Protein AF-A0A317DDG3-F1 (afdb_monomer_lite)

Organism: NCBI:txid2202420

pLDDT: mean 89.99, std 10.77, range [60.16, 98.25]

Foldseek 3Di:
DVVVVVVCCVVPNPDDPVVVVVVVVVVVVVVVVVVLVCQLVCCCPVVVHDNVVSCVVSVVVVVCVVVCVVVVD

InterPro domains:
  IPR036259 MFS transporter superfamily [SSF103473] (18-73)

Structure (mmCIF, N/CA/C/O backbone):
data_AF-A0A317DDG3-F1
#
_entry.id   AF-A0A317DDG3-F1
#
loop_
_atom_site.group_PDB
_atom_site.id
_atom_site.type_symbol
_atom_site.label_atom_id
_atom_site.label_alt_id
_atom_site.label_comp_id
_atom_site.label_asym_id
_atom_site.label_entity_id
_atom_site.label_seq_id
_atom_site.pdbx_PDB_ins_code
_atom_site.Cartn_x
_atom_site.Cartn_y
_atom_site.Cartn_z
_atom_site.occupancy
_atom_site.B_iso_or_equiv
_atom_site.auth_seq_id
_atom_site.auth_comp_id
_atom_site.auth_asym_id
_atom_site.auth_atom_id
_atom_site.pdbx_PDB_model_num
ATOM 1 N N . MET A 1 1 ? -6.812 -1.723 -36.935 1.00 60.16 1 MET A N 1
ATOM 2 C CA . MET A 1 1 ? -5.826 -2.719 -36.437 1.00 60.16 1 MET A CA 1
ATOM 3 C C . MET A 1 1 ? -4.355 -2.346 -36.690 1.00 60.16 1 MET A C 1
ATOM 5 O O . MET A 1 1 ? -3.560 -2.505 -35.775 1.00 60.16 1 MET A O 1
ATOM 9 N N . ARG A 1 2 ? -3.956 -1.824 -37.867 1.00 61.00 2 ARG A N 1
ATOM 10 C CA . ARG A 1 2 ? -2.544 -1.449 -38.152 1.00 61.00 2 ARG A CA 1
ATOM 11 C C . ARG A 1 2 ? -2.005 -0.285 -37.301 1.00 61.00 2 ARG A C 1
ATOM 13 O O . ARG A 1 2 ? -0.841 -0.317 -36.927 1.00 61.00 2 ARG A O 1
ATOM 20 N N . GLY A 1 3 ? -2.853 0.690 -36.957 1.00 70.25 3 GLY A N 1
ATOM 21 C CA . GLY A 1 3 ? -2.474 1.807 -36.079 1.00 70.25 3 GLY A CA 1
ATOM 22 C C . GLY A 1 3 ? -2.150 1.368 -34.648 1.00 70.25 3 GLY A C 1
ATOM 23 O O . GLY A 1 3 ? -1.149 1.800 -34.095 1.00 70.25 3 GLY A O 1
ATOM 24 N N . LEU A 1 4 ? -2.926 0.423 -34.099 1.00 72.25 4 LEU A N 1
ATOM 25 C CA . LEU A 1 4 ? -2.700 -0.122 -32.759 1.00 72.25 4 LEU A CA 1
ATOM 26 C C . LEU A 1 4 ? -1.342 -0.833 -32.687 1.00 72.25 4 LEU A C 1
ATOM 28 O O . LEU A 1 4 ? -0.531 -0.534 -31.826 1.00 72.25 4 LEU A O 1
ATOM 32 N N . ARG A 1 5 ? -1.040 -1.706 -33.654 1.00 67.75 5 ARG A N 1
ATOM 33 C CA . ARG A 1 5 ? 0.235 -2.437 -33.676 1.00 67.75 5 ARG A CA 1
ATOM 34 C C . ARG A 1 5 ? 1.456 -1.518 -33.801 1.00 67.75 5 ARG A C 1
ATOM 36 O O . ARG A 1 5 ? 2.492 -1.839 -33.239 1.00 67.75 5 ARG A O 1
ATOM 43 N N . ARG A 1 6 ? 1.332 -0.393 -34.517 1.00 72.56 6 ARG A N 1
ATOM 44 C CA . ARG A 1 6 ? 2.395 0.615 -34.654 1.00 72.56 6 ARG A CA 1
ATOM 45 C C . ARG A 1 6 ? 2.588 1.399 -33.358 1.00 72.56 6 ARG A C 1
ATOM 47 O O . ARG A 1 6 ? 3.698 1.454 -32.866 1.00 72.56 6 ARG A O 1
ATOM 54 N N . TRP A 1 7 ? 1.496 1.844 -32.738 1.00 74.06 7 TRP A N 1
ATOM 55 C CA . TRP A 1 7 ? 1.523 2.504 -31.431 1.00 74.06 7 TRP A CA 1
ATOM 56 C C . TRP A 1 7 ? 2.135 1.624 -30.334 1.00 74.06 7 TRP A C 1
ATOM 58 O O . TRP A 1 7 ? 2.983 2.087 -29.580 1.00 74.06 7 TRP A O 1
ATOM 68 N N . TRP A 1 8 ? 1.772 0.338 -30.278 1.00 70.19 8 TRP A N 1
ATOM 69 C CA . TRP A 1 8 ? 2.403 -0.617 -29.362 1.00 70.19 8 TRP A CA 1
ATOM 70 C C . TRP A 1 8 ? 3.893 -0.787 -29.668 1.00 70.19 8 TRP A C 1
ATOM 72 O O . TRP A 1 8 ? 4.694 -0.834 -28.748 1.00 70.19 8 TRP A O 1
ATOM 82 N N . HIS A 1 9 ? 4.290 -0.838 -30.939 1.00 71.31 9 HIS A N 1
ATOM 83 C CA . HIS A 1 9 ? 5.699 -0.960 -31.311 1.00 71.31 9 HIS A CA 1
ATOM 84 C C . HIS A 1 9 ? 6.509 0.321 -31.041 1.00 71.31 9 HIS A C 1
ATOM 86 O O . HIS A 1 9 ? 7.689 0.220 -30.731 1.00 71.31 9 HIS A O 1
ATOM 92 N N . ASP A 1 10 ? 5.890 1.498 -31.112 1.00 72.56 10 ASP A N 1
ATOM 93 C CA . ASP A 1 10 ? 6.525 2.783 -30.789 1.00 72.56 10 ASP A CA 1
ATOM 94 C C . ASP A 1 10 ? 6.587 3.019 -29.265 1.00 72.56 10 ASP A C 1
ATOM 96 O O . ASP A 1 10 ? 7.518 3.646 -28.771 1.00 72.56 10 ASP A O 1
ATOM 100 N N . THR A 1 11 ? 5.617 2.491 -28.506 1.00 71.38 11 THR A N 1
ATOM 101 C CA . THR A 1 11 ? 5.530 2.645 -27.038 1.00 71.38 11 THR A CA 1
ATOM 102 C C . THR A 1 11 ? 6.307 1.561 -26.285 1.00 71.38 11 THR A C 1
ATOM 104 O O . THR A 1 11 ? 6.830 1.801 -25.201 1.00 71.38 11 THR A O 1
ATOM 107 N N . ALA A 1 12 ? 6.357 0.349 -26.837 1.00 73.81 12 ALA A N 1
ATOM 108 C CA . ALA A 1 12 ? 6.875 -0.848 -26.175 1.00 73.81 12 ALA A CA 1
ATOM 109 C C . ALA A 1 12 ? 8.028 -1.520 -26.949 1.00 73.81 12 ALA A C 1
ATOM 111 O O . ALA A 1 12 ? 8.719 -2.382 -26.401 1.00 73.81 12 ALA A O 1
ATOM 112 N N . GLY A 1 13 ? 8.252 -1.157 -28.216 1.00 71.00 13 GLY A N 1
ATOM 113 C CA . GLY A 1 13 ? 9.361 -1.680 -29.013 1.00 71.00 13 GLY A CA 1
ATOM 114 C C . GLY A 1 13 ? 10.673 -0.974 -28.674 1.00 71.00 13 GLY A C 1
ATOM 115 O O . GLY A 1 13 ? 10.734 0.247 -28.604 1.00 71.00 13 GLY A O 1
ATOM 116 N N . GLY A 1 14 ? 11.733 -1.758 -28.457 1.00 77.69 14 GLY A N 1
ATOM 117 C CA . GLY A 1 14 ? 13.063 -1.261 -28.070 1.00 77.69 14 GLY A CA 1
ATOM 118 C C . GLY A 1 14 ? 13.425 -1.478 -26.595 1.00 77.69 14 GLY A C 1
ATOM 119 O O . GLY A 1 14 ? 14.569 -1.247 -26.213 1.00 77.69 14 GLY A O 1
ATOM 120 N N . LEU A 1 15 ? 12.492 -1.969 -25.773 1.00 85.19 15 LEU A N 1
ATOM 121 C CA . LEU A 1 15 ? 12.733 -2.301 -24.365 1.00 85.19 15 LEU A CA 1
ATOM 122 C C . LEU A 1 15 ? 13.326 -3.714 -24.219 1.00 85.19 15 LEU A C 1
ATOM 124 O O . LEU A 1 15 ? 12.936 -4.641 -24.929 1.00 85.19 15 LEU A O 1
ATOM 128 N N . THR A 1 16 ? 14.273 -3.888 -23.291 1.00 89.81 16 THR A N 1
ATOM 129 C CA . THR A 1 16 ? 14.958 -5.173 -23.061 1.00 89.81 16 THR A CA 1
ATOM 130 C C . THR A 1 16 ? 14.022 -6.218 -22.447 1.00 89.81 16 THR A C 1
ATOM 132 O O . THR A 1 16 ? 13.037 -5.885 -21.792 1.00 89.81 16 THR A O 1
ATOM 135 N N . ALA A 1 17 ? 14.347 -7.508 -22.586 1.00 88.75 17 ALA A N 1
ATOM 136 C CA . ALA A 1 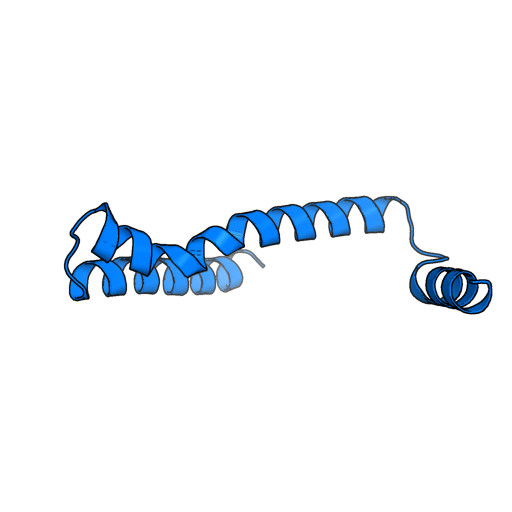17 ? 13.594 -8.572 -21.910 1.00 88.75 17 ALA A CA 1
ATOM 137 C C . ALA A 1 17 ? 13.536 -8.361 -20.382 1.00 88.75 17 ALA A C 1
ATOM 139 O O . ALA A 1 17 ? 12.498 -8.586 -19.764 1.00 88.75 17 ALA A O 1
ATOM 140 N N . THR A 1 18 ? 14.619 -7.851 -19.783 1.00 93.75 18 THR A N 1
ATOM 141 C CA . THR A 1 18 ? 14.698 -7.512 -18.353 1.00 93.75 18 THR A CA 1
ATOM 142 C C . THR A 1 18 ? 13.638 -6.499 -17.931 1.00 9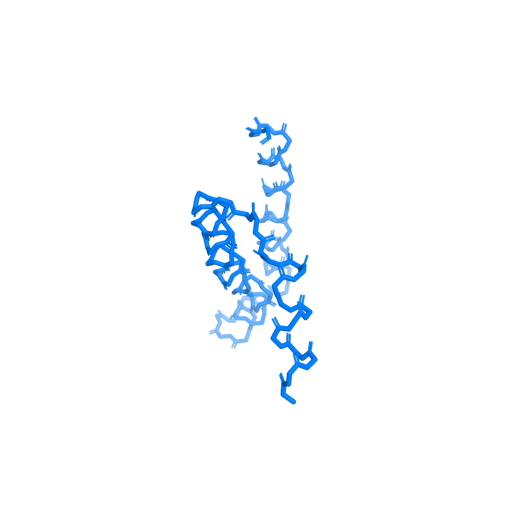3.75 18 THR A C 1
ATOM 144 O O . THR A 1 18 ? 13.039 -6.663 -16.870 1.00 93.75 18 THR A O 1
ATOM 147 N N . PHE A 1 19 ? 13.361 -5.486 -18.760 1.00 92.50 19 PHE A N 1
ATOM 148 C CA . PHE A 1 19 ? 12.291 -4.527 -18.483 1.00 92.50 19 PHE A CA 1
ATOM 149 C C . PHE A 1 19 ? 10.950 -5.241 -18.301 1.00 92.50 19 PHE A C 1
ATOM 151 O O . PHE A 1 19 ? 10.262 -5.008 -17.312 1.00 92.50 19 PHE A O 1
ATOM 158 N N . TRP A 1 20 ? 10.601 -6.151 -19.212 1.00 92.62 20 TRP A N 1
ATOM 159 C CA . TRP A 1 20 ? 9.319 -6.856 -19.165 1.00 92.62 20 TRP A CA 1
ATOM 160 C C . TRP A 1 20 ? 9.198 -7.784 -17.960 1.00 92.62 20 TRP A C 1
ATOM 162 O O . TRP A 1 20 ? 8.127 -7.852 -17.354 1.00 92.62 20 TRP A O 1
ATOM 172 N N . TYR A 1 21 ? 10.294 -8.427 -17.552 1.00 94.69 21 TYR A N 1
ATOM 173 C CA . TYR A 1 21 ? 10.323 -9.196 -16.308 1.00 94.69 21 TYR A CA 1
ATOM 174 C C . TYR A 1 21 ? 10.044 -8.310 -15.092 1.00 94.69 21 TYR A C 1
ATOM 176 O O . TYR A 1 21 ? 9.122 -8.599 -14.329 1.00 94.69 21 TYR A O 1
ATOM 184 N N . LEU A 1 22 ? 10.766 -7.198 -14.938 1.00 95.12 22 LEU A N 1
ATOM 185 C CA . LEU A 1 22 ? 10.559 -6.275 -13.817 1.00 95.12 22 LEU A CA 1
ATOM 186 C C . LEU A 1 22 ? 9.161 -5.652 -13.835 1.00 95.12 22 LEU A C 1
ATOM 188 O O . LEU A 1 22 ? 8.504 -5.576 -12.799 1.00 95.12 22 LEU A O 1
ATOM 192 N N . TRP A 1 23 ? 8.678 -5.260 -15.011 1.00 94.81 23 TRP A N 1
ATOM 193 C CA . TRP A 1 23 ? 7.351 -4.681 -15.185 1.00 94.81 23 TRP A CA 1
ATOM 194 C C . TRP A 1 23 ? 6.245 -5.671 -14.806 1.00 94.81 23 TRP A C 1
ATOM 196 O O . TRP A 1 23 ? 5.328 -5.316 -14.066 1.00 94.81 23 TRP A O 1
ATOM 206 N N . SER A 1 24 ? 6.357 -6.934 -15.230 1.00 96.19 24 SER A N 1
ATOM 207 C CA . SER A 1 24 ? 5.417 -7.979 -14.809 1.00 96.19 24 SER A CA 1
ATOM 208 C C . SER A 1 24 ? 5.486 -8.251 -13.304 1.00 96.19 24 SER A C 1
ATOM 210 O O . SER A 1 24 ? 4.446 -8.386 -12.662 1.00 96.19 24 SER A O 1
ATOM 212 N N . GLY A 1 25 ? 6.686 -8.250 -12.713 1.00 96.50 25 GLY A N 1
ATOM 213 C CA . GLY A 1 25 ? 6.868 -8.398 -11.270 1.00 96.50 25 GLY A CA 1
ATOM 214 C C . GLY A 1 25 ? 6.206 -7.259 -10.496 1.00 96.50 25 GLY A C 1
ATOM 215 O O . GLY A 1 25 ? 5.517 -7.497 -9.504 1.00 96.50 25 GLY A O 1
ATOM 216 N N . LEU A 1 26 ? 6.329 -6.028 -10.996 1.00 95.50 26 LEU A N 1
ATOM 217 C CA . LEU A 1 26 ? 5.655 -4.863 -10.435 1.00 95.50 26 LEU A CA 1
ATOM 218 C C . LEU A 1 26 ? 4.131 -4.975 -10.561 1.00 95.50 26 LEU A C 1
ATOM 220 O O . LEU A 1 26 ? 3.423 -4.678 -9.601 1.00 95.50 26 LEU A O 1
ATOM 224 N N . LEU A 1 27 ? 3.613 -5.440 -11.702 1.00 96.31 27 LEU A N 1
ATOM 225 C CA . LEU A 1 27 ? 2.179 -5.689 -11.857 1.00 96.31 27 LEU A CA 1
ATOM 226 C C . LEU A 1 27 ? 1.661 -6.718 -10.855 1.00 96.31 27 LEU A C 1
ATOM 228 O O . LEU A 1 27 ? 0.645 -6.469 -10.211 1.00 96.31 27 LEU A O 1
ATOM 232 N N . ILE A 1 28 ? 2.355 -7.846 -10.698 1.00 96.38 28 ILE A N 1
ATOM 233 C CA . ILE A 1 28 ? 1.983 -8.888 -9.732 1.00 96.38 28 ILE A CA 1
ATOM 234 C C . ILE A 1 28 ? 2.000 -8.311 -8.313 1.00 96.38 28 ILE A C 1
ATOM 236 O O . ILE A 1 28 ? 1.048 -8.502 -7.555 1.00 96.38 28 ILE A O 1
ATOM 240 N N . ASN A 1 29 ? 3.038 -7.543 -7.970 1.00 94.12 29 ASN A N 1
ATOM 241 C CA . ASN A 1 29 ? 3.135 -6.863 -6.681 1.00 94.12 29 ASN A CA 1
ATOM 242 C C . ASN A 1 29 ? 1.936 -5.928 -6.435 1.00 94.12 29 ASN A C 1
ATOM 244 O O . ASN A 1 29 ? 1.338 -5.958 -5.360 1.00 94.12 29 ASN A O 1
ATOM 248 N N . ARG A 1 30 ? 1.534 -5.142 -7.440 1.00 93.62 30 ARG A N 1
ATOM 249 C CA . ARG A 1 30 ? 0.392 -4.219 -7.338 1.00 93.62 30 ARG A CA 1
ATOM 250 C C . ARG A 1 30 ? -0.949 -4.941 -7.281 1.00 93.62 30 ARG A C 1
ATOM 252 O O . ARG A 1 30 ? -1.818 -4.520 -6.523 1.00 93.62 30 ARG A O 1
ATOM 259 N N . ALA A 1 31 ? -1.102 -6.039 -8.016 1.00 95.69 31 ALA A N 1
ATOM 260 C CA . ALA A 1 31 ? -2.287 -6.885 -7.942 1.00 95.69 31 ALA A CA 1
ATOM 261 C C . ALA A 1 31 ? -2.463 -7.481 -6.536 1.00 95.69 31 ALA A C 1
ATOM 263 O O . ALA A 1 31 ? -3.566 -7.459 -6.000 1.00 95.69 31 ALA A O 1
ATOM 264 N N . GLY A 1 32 ? -1.379 -7.934 -5.896 1.00 91.69 32 GLY A N 1
ATOM 265 C CA . GLY A 1 32 ? -1.415 -8.383 -4.500 1.00 91.69 32 GLY A CA 1
ATOM 266 C C . GLY A 1 32 ? -1.753 -7.254 -3.522 1.00 91.69 32 GLY A C 1
ATOM 267 O O . GLY A 1 32 ? -2.599 -7.420 -2.643 1.00 91.69 32 GLY A O 1
ATOM 268 N N . ALA A 1 33 ? -1.156 -6.074 -3.712 1.00 91.81 33 ALA A N 1
ATOM 269 C CA . ALA A 1 33 ? -1.422 -4.901 -2.877 1.00 91.81 33 ALA A CA 1
ATOM 270 C C . ALA A 1 33 ? -2.885 -4.423 -2.949 1.00 91.81 33 ALA A C 1
ATOM 272 O O . ALA A 1 33 ? -3.375 -3.810 -2.004 1.00 91.81 33 ALA A O 1
ATOM 273 N N . PHE A 1 34 ? -3.611 -4.738 -4.025 1.00 94.00 34 PHE A N 1
ATOM 274 C CA . PHE A 1 34 ? -5.022 -4.383 -4.190 1.00 94.00 34 PHE A CA 1
ATOM 275 C C . PHE A 1 34 ? -5.920 -4.921 -3.064 1.00 94.00 34 PHE A C 1
ATOM 277 O O . PHE A 1 34 ? -6.888 -4.264 -2.686 1.00 94.00 34 PHE A O 1
ATOM 284 N N . ALA A 1 35 ? -5.572 -6.068 -2.467 1.00 92.38 35 ALA A N 1
ATOM 285 C CA . ALA A 1 35 ? -6.316 -6.647 -1.346 1.00 92.38 35 ALA A CA 1
ATOM 286 C C . ALA A 1 35 ? -6.434 -5.688 -0.147 1.00 92.38 35 ALA A C 1
ATOM 288 O O . ALA A 1 35 ? -7.448 -5.689 0.552 1.00 92.38 35 ALA A O 1
ATOM 289 N N . MET A 1 36 ? -5.441 -4.816 0.056 1.00 93.75 36 MET A N 1
ATOM 290 C CA . MET A 1 36 ? -5.456 -3.826 1.135 1.00 93.75 36 MET A CA 1
ATOM 291 C C . MET A 1 36 ? -6.614 -2.835 1.031 1.00 93.75 36 MET A C 1
ATOM 293 O O . MET A 1 36 ? -7.093 -2.368 2.062 1.00 93.75 36 MET A O 1
ATOM 297 N N . LEU A 1 37 ? -7.106 -2.545 -0.178 1.00 93.06 37 LEU A N 1
ATOM 298 C CA . LEU A 1 37 ? -8.238 -1.633 -0.372 1.00 93.06 37 LEU A CA 1
ATOM 299 C C . LEU A 1 37 ? -9.529 -2.166 0.264 1.00 93.06 37 LEU A C 1
ATOM 301 O O . LEU A 1 37 ? -10.392 -1.388 0.660 1.00 93.06 37 LEU A O 1
ATOM 305 N N . PHE A 1 38 ? -9.641 -3.487 0.411 1.00 95.62 38 PHE A N 1
ATOM 306 C CA . PHE A 1 38 ? -10.800 -4.150 1.007 1.00 95.62 38 PHE A CA 1
ATOM 307 C C . PHE A 1 38 ? -10.581 -4.530 2.469 1.00 95.62 38 PHE A C 1
ATOM 309 O O . PHE A 1 38 ? -11.509 -5.020 3.109 1.00 95.62 38 PHE A O 1
ATOM 316 N N . LEU A 1 39 ? -9.383 -4.308 3.021 1.00 96.62 39 LEU A N 1
ATOM 317 C CA . LEU A 1 39 ? -9.036 -4.786 4.357 1.00 96.62 39 LEU A CA 1
ATOM 318 C C . LEU A 1 39 ? -9.976 -4.223 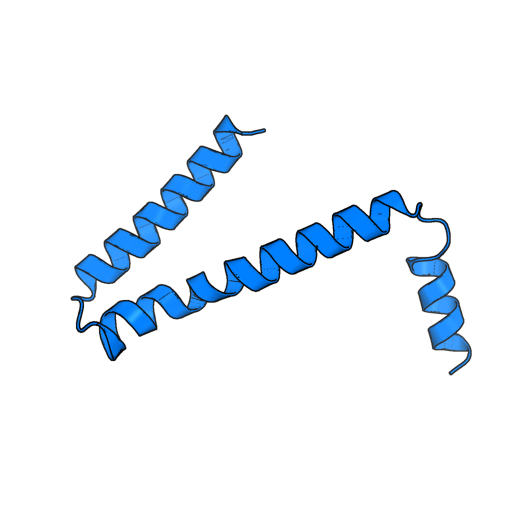5.428 1.00 96.62 39 LEU A C 1
ATOM 320 O O . LEU A 1 39 ? -10.432 -4.970 6.286 1.00 96.62 39 LEU A O 1
ATOM 324 N N . SER A 1 40 ? -10.313 -2.932 5.348 1.00 96.44 40 SER A N 1
ATOM 325 C CA . SER A 1 40 ? -11.246 -2.306 6.293 1.00 96.44 40 SER A CA 1
ATOM 326 C C . SER A 1 40 ? -12.629 -2.966 6.243 1.00 96.44 40 SER A C 1
ATOM 328 O O . SER A 1 40 ? -13.147 -3.383 7.275 1.00 96.44 40 SER A O 1
ATOM 330 N N . LEU A 1 41 ? -13.173 -3.164 5.035 1.00 96.88 41 LEU A N 1
ATOM 331 C CA . LEU A 1 41 ? -14.469 -3.818 4.816 1.00 96.88 41 LEU A CA 1
ATOM 332 C C . LEU A 1 41 ? -14.472 -5.272 5.299 1.00 96.88 41 LEU A C 1
ATOM 334 O O . LEU A 1 41 ? -15.462 -5.747 5.847 1.00 96.88 41 LEU A O 1
ATOM 338 N N . TYR A 1 42 ? -13.363 -5.985 5.113 1.00 97.25 42 TYR A N 1
ATOM 339 C CA . TYR A 1 42 ? -13.207 -7.347 5.612 1.00 97.25 42 TYR A CA 1
ATOM 340 C C . TYR A 1 42 ? -13.188 -7.390 7.142 1.00 97.25 42 TYR A C 1
ATOM 342 O O . TYR A 1 42 ? -13.868 -8.219 7.751 1.00 97.25 42 TYR A O 1
ATOM 350 N N . LEU A 1 43 ? -12.418 -6.498 7.766 1.00 97.75 43 LEU A N 1
ATOM 351 C CA . LEU A 1 43 ? -12.283 -6.454 9.216 1.00 97.75 43 LEU A CA 1
ATOM 352 C C . LEU A 1 43 ? -13.616 -6.111 9.881 1.00 97.75 43 LEU A C 1
ATOM 354 O O . LEU A 1 43 ? -14.022 -6.809 10.805 1.00 97.75 43 LEU A O 1
ATOM 358 N N . THR A 1 44 ? -14.326 -5.098 9.396 1.00 98.00 44 THR A N 1
ATOM 359 C CA . THR A 1 44 ? -15.607 -4.703 9.991 1.00 98.00 44 THR A CA 1
ATOM 360 C C . THR A 1 44 ? -16.739 -5.652 9.600 1.00 98.00 44 THR A C 1
ATOM 362 O O . THR A 1 44 ? -17.469 -6.122 10.468 1.00 98.00 44 THR A O 1
ATOM 365 N N . GLY A 1 45 ? -16.864 -6.000 8.317 1.00 97.62 45 GLY A N 1
ATOM 366 C CA . GLY A 1 45 ? -18.003 -6.762 7.797 1.00 97.62 45 GLY A CA 1
ATOM 367 C C . GLY A 1 45 ? -17.927 -8.271 8.023 1.00 97.62 45 GLY A C 1
ATOM 368 O O . GLY A 1 45 ? -18.930 -8.892 8.358 1.00 97.62 45 GLY A O 1
ATOM 369 N N . VAL A 1 46 ? -16.752 -8.883 7.847 1.00 97.50 46 VAL A N 1
ATOM 370 C CA . VAL A 1 46 ? -16.590 -10.348 7.948 1.00 97.50 46 VAL A CA 1
ATOM 371 C C . VAL A 1 46 ? -16.044 -10.755 9.310 1.00 97.50 46 VAL A C 1
ATOM 373 O O . VAL A 1 46 ? -16.436 -11.782 9.860 1.00 97.50 46 VAL A O 1
ATOM 376 N N . ARG A 1 47 ? -15.118 -9.966 9.863 1.00 96.69 47 ARG A N 1
ATOM 377 C CA . ARG A 1 47 ? -14.485 -10.259 11.157 1.00 96.69 47 ARG A CA 1
ATOM 378 C C . ARG A 1 47 ? -15.167 -9.589 12.347 1.00 96.69 47 ARG A C 1
ATOM 380 O O . ARG A 1 47 ? -14.786 -9.900 13.471 1.00 96.69 47 ARG A O 1
ATOM 387 N N . GLY A 1 48 ? -16.144 -8.706 12.124 1.00 96.81 48 GLY A N 1
ATOM 388 C CA . GLY A 1 48 ? -16.856 -8.008 13.199 1.00 96.81 48 GLY A CA 1
ATOM 389 C C . GLY A 1 48 ? -15.954 -7.111 14.053 1.00 96.81 48 GLY A C 1
ATOM 390 O O . GLY A 1 48 ? -16.266 -6.851 15.213 1.00 96.81 48 GLY A O 1
ATOM 391 N N . ALA A 1 49 ? -14.809 -6.678 13.520 1.00 97.12 49 ALA A N 1
ATOM 392 C CA . ALA A 1 49 ? -13.912 -5.761 14.206 1.00 97.12 49 ALA A CA 1
ATOM 393 C C . ALA A 1 49 ? -14.573 -4.387 14.363 1.00 97.12 49 ALA A C 1
ATOM 395 O O . ALA A 1 49 ? -15.316 -3.936 13.489 1.00 97.12 49 ALA A O 1
ATOM 396 N N . SER A 1 50 ? -14.250 -3.690 15.454 1.00 97.81 50 SER A N 1
ATOM 397 C CA . SER A 1 50 ? -14.666 -2.299 15.615 1.00 97.81 50 SER A CA 1
ATOM 398 C C . SER A 1 50 ? -14.008 -1.406 14.560 1.00 97.81 50 SER A C 1
ATOM 400 O O . SER A 1 50 ? -12.885 -1.662 14.116 1.00 97.81 50 SER A O 1
ATOM 402 N N . GLU A 1 51 ? -14.682 -0.317 14.193 1.00 97.31 51 GLU A N 1
ATOM 403 C CA . GLU A 1 51 ? -14.158 0.668 13.237 1.00 97.31 51 GLU A CA 1
ATOM 404 C C . GLU A 1 51 ? -12.819 1.253 13.699 1.00 97.31 51 GLU A C 1
ATOM 406 O O . GLU A 1 51 ? -11.896 1.406 12.901 1.00 97.31 51 GLU A O 1
ATOM 411 N N . ALA A 1 52 ? -12.681 1.500 15.006 1.00 97.94 52 ALA A N 1
ATOM 412 C CA . ALA A 1 52 ? -11.440 1.978 15.603 1.00 97.94 52 ALA A CA 1
ATOM 413 C C . ALA A 1 52 ? -10.285 0.979 15.417 1.00 97.94 52 ALA A C 1
ATOM 415 O O . ALA A 1 52 ? -9.177 1.380 15.062 1.00 97.94 52 ALA A O 1
ATOM 416 N N . LEU A 1 53 ? -10.537 -0.323 15.604 1.00 97.81 53 LEU A N 1
ATOM 417 C CA . LEU A 1 53 ? -9.527 -1.362 15.392 1.00 97.81 53 LEU A CA 1
ATOM 418 C C . LEU A 1 53 ? -9.169 -1.498 13.908 1.00 97.81 53 LEU A C 1
ATOM 420 O O . LEU A 1 53 ? -7.989 -1.566 13.569 1.00 97.81 53 LEU A O 1
ATOM 424 N N . ALA A 1 54 ? -10.164 -1.503 13.020 1.00 97.75 54 ALA A N 1
ATOM 425 C CA . ALA A 1 54 ? -9.932 -1.560 11.579 1.00 97.75 54 ALA A CA 1
ATOM 426 C C . ALA A 1 54 ? -9.108 -0.354 11.095 1.00 97.75 54 ALA A C 1
ATOM 428 O O . ALA A 1 54 ? -8.127 -0.525 10.369 1.00 97.75 54 ALA A O 1
ATOM 429 N N . GLY A 1 55 ? -9.447 0.851 11.564 1.00 96.56 55 GLY A N 1
ATOM 430 C CA . GLY A 1 55 ? -8.699 2.076 11.292 1.00 96.56 55 GLY A CA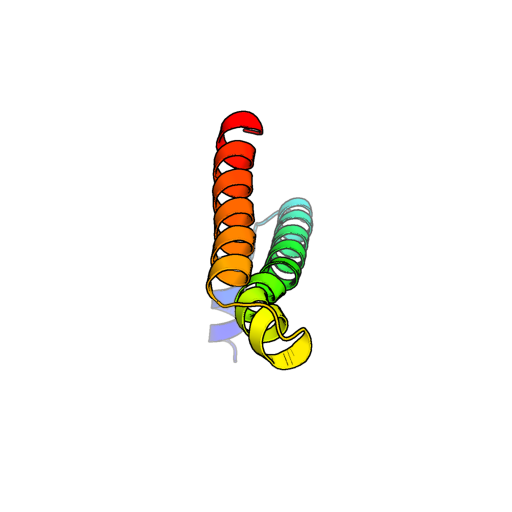 1
ATOM 431 C C . GLY A 1 55 ? -7.266 2.021 11.819 1.00 96.56 55 GLY A C 1
ATOM 432 O O . GLY A 1 55 ? -6.341 2.379 11.094 1.00 96.56 55 GLY A O 1
ATOM 433 N N . ALA A 1 56 ? -7.057 1.506 13.034 1.00 98.25 56 ALA A N 1
ATOM 434 C CA . ALA A 1 56 ? -5.721 1.336 13.602 1.00 98.25 56 ALA A CA 1
ATOM 435 C C . ALA A 1 56 ? -4.862 0.356 12.787 1.00 98.25 56 ALA A C 1
ATOM 437 O O . ALA A 1 56 ? -3.704 0.654 12.505 1.00 98.25 56 ALA A O 1
ATOM 438 N N . VAL A 1 57 ? -5.421 -0.780 12.356 1.00 97.62 57 VAL A N 1
ATOM 439 C CA . VAL A 1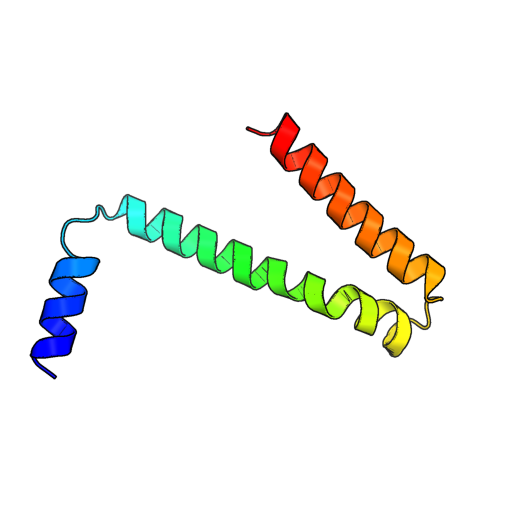 57 ? -4.704 -1.774 11.536 1.00 97.62 57 VAL A CA 1
ATOM 440 C C . VAL A 1 57 ? -4.329 -1.199 10.170 1.00 97.62 57 VAL A C 1
ATOM 442 O O . VAL A 1 57 ? -3.176 -1.309 9.750 1.00 97.62 57 VAL A O 1
ATOM 445 N N . VAL A 1 58 ? -5.275 -0.556 9.480 1.00 96.56 58 VAL A N 1
ATOM 446 C CA . VAL A 1 58 ? -5.019 0.058 8.166 1.00 96.56 58 VAL A CA 1
ATOM 447 C C . VAL A 1 58 ? -4.030 1.223 8.290 1.00 96.56 58 VAL A C 1
ATOM 449 O O . VAL A 1 58 ? -3.115 1.343 7.475 1.00 96.56 58 VAL A O 1
ATOM 452 N N . GLY A 1 59 ? -4.160 2.044 9.333 1.00 96.44 59 GLY A N 1
ATOM 453 C CA . GLY A 1 59 ? -3.237 3.138 9.631 1.00 96.44 59 GLY A CA 1
ATOM 454 C C . GLY A 1 59 ? -1.821 2.647 9.931 1.00 96.44 59 GLY A C 1
ATOM 455 O O . GLY A 1 59 ? -0.861 3.176 9.374 1.00 96.44 59 GLY A O 1
ATOM 456 N N . ALA A 1 60 ? -1.682 1.591 10.738 1.00 97.88 60 ALA A N 1
ATOM 457 C CA . ALA A 1 60 ? -0.394 0.967 11.034 1.00 97.88 60 ALA A CA 1
ATOM 458 C C . ALA A 1 60 ? 0.254 0.370 9.779 1.00 97.88 60 ALA A C 1
ATOM 460 O O . ALA A 1 60 ? 1.454 0.543 9.575 1.00 97.88 60 ALA A O 1
ATOM 461 N N . TYR A 1 61 ? -0.530 -0.270 8.906 1.00 95.31 61 TYR A N 1
ATOM 462 C CA . TYR A 1 61 ? -0.032 -0.742 7.614 1.00 95.31 61 TYR A CA 1
ATOM 463 C C . TYR A 1 61 ? 0.494 0.413 6.752 1.00 95.31 61 TYR A C 1
ATOM 465 O O . TYR A 1 61 ? 1.597 0.324 6.216 1.00 95.31 61 TYR A O 1
ATOM 473 N N . GLY A 1 62 ? -0.261 1.511 6.639 1.00 93.81 62 GLY A N 1
ATOM 474 C CA . GLY A 1 62 ? 0.152 2.687 5.868 1.00 93.81 62 GLY A CA 1
ATOM 475 C C . GLY A 1 62 ? 1.424 3.336 6.419 1.00 93.81 62 GLY A C 1
ATOM 476 O O . GLY A 1 62 ? 2.356 3.611 5.664 1.00 93.81 62 GLY A O 1
ATOM 477 N N . ALA A 1 63 ? 1.497 3.516 7.739 1.00 97.25 63 ALA A N 1
ATOM 478 C CA . ALA A 1 63 ? 2.675 4.052 8.416 1.00 97.25 63 ALA A CA 1
ATOM 479 C C . ALA A 1 63 ? 3.897 3.137 8.242 1.00 97.25 63 ALA A C 1
ATOM 481 O O . ALA A 1 63 ? 4.973 3.610 7.879 1.00 97.25 63 ALA A O 1
ATOM 482 N N . GLY A 1 64 ? 3.724 1.826 8.431 1.00 95.56 64 GLY A N 1
ATOM 483 C CA . GLY A 1 64 ? 4.771 0.831 8.199 1.00 95.56 64 GLY A CA 1
ATOM 484 C C . GLY A 1 64 ? 5.253 0.821 6.749 1.00 95.56 64 GLY A C 1
ATOM 485 O O . GLY A 1 64 ? 6.453 0.737 6.510 1.00 95.56 64 GLY A O 1
ATOM 486 N N . GLY A 1 65 ? 4.345 0.988 5.784 1.00 93.44 65 GLY A N 1
ATOM 487 C CA . GLY A 1 65 ? 4.688 1.141 4.371 1.00 93.44 65 GLY A CA 1
ATOM 488 C C . GLY A 1 65 ? 5.519 2.395 4.096 1.00 93.44 65 GLY A C 1
ATOM 489 O O . GLY A 1 65 ? 6.542 2.309 3.423 1.00 93.44 65 GLY A O 1
ATOM 490 N N . ALA A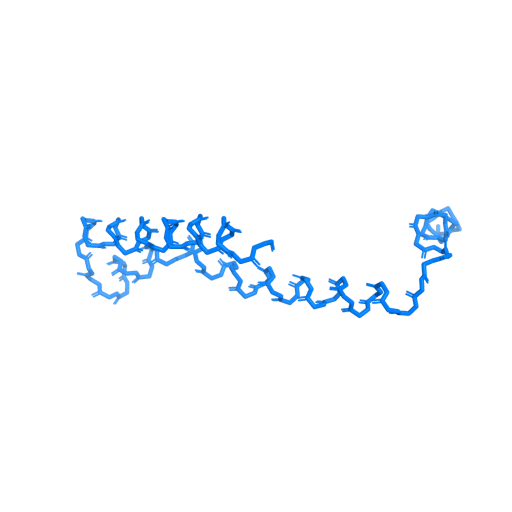 1 66 ? 5.130 3.546 4.654 1.00 95.44 66 ALA A N 1
ATOM 491 C CA . ALA A 1 66 ? 5.885 4.791 4.512 1.00 95.44 66 ALA A CA 1
ATOM 492 C C . ALA A 1 66 ? 7.296 4.673 5.108 1.00 95.44 66 ALA A C 1
ATOM 494 O O . ALA A 1 66 ? 8.276 4.992 4.440 1.00 95.44 66 ALA A O 1
ATOM 495 N N . VAL A 1 67 ? 7.410 4.150 6.332 1.00 97.44 67 VAL A N 1
ATOM 496 C CA . VAL A 1 67 ? 8.707 3.898 6.981 1.00 97.44 67 VAL A CA 1
ATOM 497 C C . VAL A 1 67 ? 9.534 2.896 6.174 1.00 97.44 67 VAL A C 1
ATOM 499 O O . VAL A 1 67 ? 10.722 3.115 5.962 1.00 97.44 67 VAL A O 1
ATOM 502 N N . GLY A 1 68 ? 8.909 1.829 5.677 1.00 94.94 68 GLY A N 1
ATOM 503 C CA . GLY A 1 68 ? 9.566 0.813 4.859 1.00 94.94 68 GLY A CA 1
ATOM 504 C C . GLY A 1 68 ? 10.154 1.375 3.566 1.00 94.94 68 GLY A C 1
ATOM 505 O O . GLY A 1 68 ? 11.280 1.032 3.228 1.00 94.94 68 GLY A O 1
ATOM 506 N N . VAL A 1 69 ? 9.444 2.275 2.878 1.00 94.00 69 VAL A N 1
ATOM 507 C CA . VAL A 1 69 ? 9.968 2.965 1.685 1.00 94.00 69 VAL A CA 1
ATOM 508 C C . VAL A 1 69 ? 11.146 3.867 2.050 1.00 94.00 69 VAL A C 1
ATOM 510 O O . VAL A 1 69 ? 12.175 3.825 1.387 1.00 94.00 69 VAL A O 1
ATOM 513 N N . LEU A 1 70 ? 11.024 4.651 3.124 1.00 94.75 70 LEU A N 1
ATOM 514 C CA . LEU A 1 70 ? 12.074 5.586 3.539 1.00 94.75 70 LEU A CA 1
ATOM 515 C C . LEU A 1 70 ? 13.365 4.882 3.979 1.00 94.75 70 LEU A C 1
ATOM 517 O O . LEU A 1 70 ? 14.450 5.405 3.743 1.00 94.75 70 LEU A O 1
ATOM 521 N N . LEU A 1 71 ? 13.256 3.724 4.633 1.00 96.44 71 LEU A N 1
ATOM 522 C CA . LEU A 1 71 ? 14.413 2.963 5.113 1.00 96.44 71 LEU A CA 1
ATOM 523 C C . LEU A 1 71 ? 14.953 1.962 4.083 1.00 96.44 71 LEU A C 1
ATOM 525 O O . LEU A 1 71 ? 16.119 1.585 4.167 1.00 96.44 71 LEU A O 1
ATOM 529 N N . GLY A 1 72 ? 14.114 1.502 3.154 1.00 89.31 72 GLY A N 1
ATOM 530 C CA . GLY A 1 72 ? 14.461 0.469 2.178 1.00 89.31 72 GLY A CA 1
ATOM 531 C C . GLY A 1 72 ? 15.252 0.972 0.968 1.00 89.31 72 GLY A C 1
ATOM 532 O O . GLY A 1 72 ? 16.041 0.197 0.428 1.00 89.31 72 GLY A O 1
ATOM 533 N N . GLY A 1 73 ? 15.082 2.248 0.593 1.00 60.88 73 GLY A N 1
ATOM 534 C CA . GLY A 1 73 ? 15.661 2.836 -0.623 1.00 60.88 73 GLY A CA 1
ATOM 535 C C . GLY A 1 73 ? 14.731 2.756 -1.825 1.00 60.88 73 GLY A C 1
ATOM 536 O O . GLY A 1 73 ? 14.353 1.629 -2.216 1.00 60.88 73 GLY A O 1
#

Radius of gyration: 19.25 Å; chains: 1; bounding box: 34×16×54 Å

Sequence (73 aa):
MRGLRRWWHDTAGGLTATFWYLWSGLLINRAGAFAMLFLSLYLTGVRGASEALAGAVVGAYGAGGAVGVLLGG

Secondary structure (DSSP, 8-state):
-HHHHHHHHHHHTT--HHHHHHHHHHHHHHHHHGGGGGHHHIIIIIT---HHHHHHHHHHHHHHHHHHHHHH-